Protein AF-A0A3D3USY5-F1 (afdb_monomer_lite)

Foldseek 3Di:
DVVPPDDPVNVVVVVVCVVVLVVLCVPDPDPVRSVVVVCCVVPVDPPDPPPPVVVVVVVVVVVVVVCCCVDPVVVVVPDPVNVVVVVVVVVVCCVVPPDPDPPPDPVVPD

Secondary structure (DSSP, 8-state):
-HHHHS-HHHHHHHHHHHHHHHHHHHHSSSHHHHHHHHHHHHH--TT-TT--HHHHHHHHHHHHHHHHHHSTTHHHHTSHHHHHHHHHHHHHHHHHHS-------GGG--

Radius of gyration: 22.57 Å; chains: 1; bounding box: 46×67×36 Å

Structure (mmCIF, N/CA/C/O backbone):
data_AF-A0A3D3USY5-F1
#
_entry.id   AF-A0A3D3USY5-F1
#
loop_
_atom_site.group_PDB
_atom_site.id
_atom_site.type_symbol
_atom_site.label_atom_id
_atom_site.label_alt_id
_atom_site.label_comp_id
_atom_site.label_asym_id
_atom_site.label_entity_id
_atom_site.label_seq_id
_atom_site.pdbx_PDB_ins_code
_atom_site.Cartn_x
_atom_site.Cartn_y
_atom_site.Cartn_z
_atom_site.occupancy
_atom_site.B_iso_or_equiv
_atom_site.auth_seq_id
_atom_site.auth_comp_id
_atom_site.auth_asym_id
_atom_site.auth_atom_id
_atom_site.pdbx_PDB_model_num
ATOM 1 N N . PHE A 1 1 ? -1.871 28.207 16.691 1.00 61.97 1 PHE A N 1
ATOM 2 C CA . PHE A 1 1 ? -2.381 28.066 15.304 1.00 61.97 1 PHE A CA 1
ATOM 3 C C . PHE A 1 1 ? -2.238 26.634 14.776 1.00 61.97 1 PHE A C 1
ATOM 5 O O . PHE A 1 1 ? -3.256 25.989 14.574 1.00 61.97 1 PHE A O 1
ATOM 12 N N . TYR A 1 2 ? -1.020 26.090 14.622 1.00 63.09 2 TYR A N 1
ATOM 13 C CA . TYR A 1 2 ? -0.792 24.716 14.119 1.00 63.09 2 TYR A CA 1
ATOM 14 C C . TYR A 1 2 ? -1.372 23.595 15.011 1.00 63.09 2 TYR A C 1
ATOM 16 O O . TYR A 1 2 ? -1.850 22.570 14.519 1.00 63.09 2 TYR A O 1
ATOM 24 N N . ARG A 1 3 ? -1.362 23.776 16.339 1.00 62.12 3 ARG A N 1
ATOM 25 C CA . ARG A 1 3 ? -1.838 22.758 17.289 1.00 62.12 3 ARG A CA 1
ATOM 26 C C . ARG A 1 3 ? -3.354 22.535 17.199 1.00 62.12 3 ARG A C 1
ATOM 28 O O . ARG A 1 3 ? -3.757 21.378 17.137 1.00 62.12 3 ARG A O 1
ATOM 35 N N . ASP A 1 4 ? -4.130 23.606 17.050 1.00 73.06 4 ASP A N 1
ATOM 36 C CA . ASP A 1 4 ? -5.595 23.576 17.203 1.00 73.06 4 ASP A CA 1
ATOM 37 C C . ASP A 1 4 ? -6.372 23.594 15.877 1.00 73.06 4 ASP A C 1
ATOM 39 O O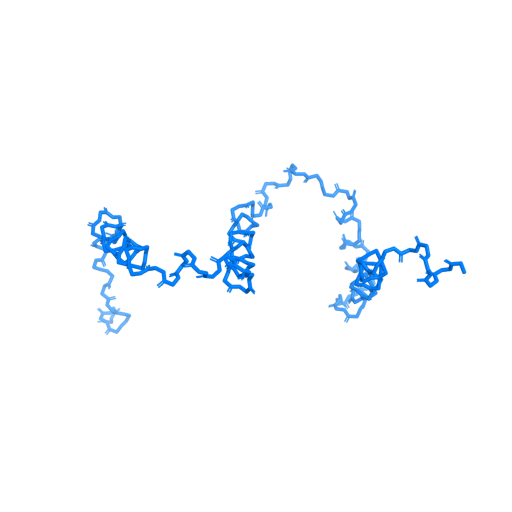 . ASP A 1 4 ? -7.520 23.168 15.842 1.00 73.06 4 ASP A O 1
ATOM 43 N N . LYS A 1 5 ? -5.765 24.060 14.773 1.00 78.19 5 LYS A N 1
ATOM 44 C CA . LYS A 1 5 ? -6.458 24.190 13.474 1.00 78.19 5 LYS A CA 1
ATOM 45 C C . LYS A 1 5 ? -6.187 23.073 12.471 1.00 78.19 5 LYS A C 1
ATOM 47 O O . LYS A 1 5 ? -6.925 22.943 11.502 1.00 78.19 5 LYS A O 1
ATOM 52 N N . VAL A 1 6 ? -5.135 22.282 12.674 1.00 81.69 6 VAL A N 1
ATOM 53 C CA . VAL A 1 6 ? -4.778 21.192 11.754 1.00 81.69 6 VAL A CA 1
ATOM 54 C C . VAL A 1 6 ? -5.229 19.856 12.357 1.00 81.69 6 VAL A C 1
ATOM 56 O O . VAL A 1 6 ? -4.750 19.506 13.446 1.00 81.69 6 VAL A O 1
ATOM 59 N N . PRO A 1 7 ? -6.109 19.094 11.674 1.00 86.62 7 PRO A N 1
ATOM 60 C CA . PRO A 1 7 ? -6.577 17.796 12.147 1.00 86.62 7 PRO A CA 1
ATOM 61 C C . PRO A 1 7 ? -5.418 16.836 12.422 1.00 86.62 7 PRO A C 1
ATOM 63 O O . PRO A 1 7 ? -4.408 16.835 11.714 1.00 86.62 7 PRO A O 1
ATOM 66 N N . LYS A 1 8 ? -5.573 15.973 13.432 1.00 86.25 8 LYS A N 1
ATOM 67 C CA . LYS A 1 8 ? -4.544 14.995 13.824 1.00 86.25 8 LYS A CA 1
ATOM 68 C C . LYS A 1 8 ? -4.102 14.112 12.649 1.00 86.25 8 LYS A C 1
ATOM 70 O O . LYS A 1 8 ? -2.905 13.906 12.477 1.00 86.25 8 LYS A O 1
ATOM 75 N N . LEU A 1 9 ? -5.050 13.674 11.817 1.00 86.88 9 LEU A N 1
ATOM 76 C CA . LEU A 1 9 ? -4.775 12.855 10.633 1.00 86.88 9 LEU A CA 1
ATOM 77 C C . LEU A 1 9 ? -3.858 13.558 9.629 1.00 86.88 9 LEU A C 1
ATOM 79 O O . LEU A 1 9 ? -2.933 12.939 9.122 1.00 86.88 9 LEU A O 1
ATOM 83 N N . VAL A 1 10 ? -4.052 14.857 9.391 1.00 88.88 10 VAL A N 1
ATOM 84 C CA . VAL A 1 10 ? -3.208 15.621 8.457 1.00 88.88 10 VAL A CA 1
ATOM 85 C C . VAL A 1 10 ? -1.766 15.667 8.958 1.00 88.88 10 VAL A C 1
ATOM 87 O O . VAL A 1 10 ? -0.839 15.436 8.190 1.00 88.88 10 VAL A O 1
ATOM 90 N N . LYS A 1 11 ? -1.565 15.885 10.263 1.00 87.19 11 LYS A N 1
ATOM 91 C CA . LYS A 1 11 ? -0.224 15.867 10.869 1.00 87.19 11 LYS A CA 1
ATOM 92 C C . LYS A 1 11 ? 0.437 14.496 10.721 1.00 87.19 11 LYS A C 1
ATOM 94 O O . LYS A 1 11 ? 1.610 14.423 10.379 1.00 87.19 11 LYS A O 1
ATOM 99 N N . GLN A 1 12 ? -0.318 13.422 10.956 1.00 90.50 12 GLN A N 1
ATOM 100 C CA . GLN A 1 12 ? 0.180 12.052 10.821 1.00 90.50 12 GLN A CA 1
ATOM 101 C C . GLN A 1 12 ? 0.547 11.718 9.373 1.00 90.50 12 GLN A C 1
ATOM 103 O O . GLN A 1 12 ? 1.635 11.204 9.141 1.00 90.50 12 GLN A O 1
ATOM 108 N N . LEU A 1 13 ? -0.310 12.062 8.408 1.00 92.31 13 LEU A N 1
ATOM 109 C CA . LEU A 1 13 ? -0.043 11.834 6.988 1.00 92.31 13 LEU A CA 1
ATOM 110 C C . LEU A 1 13 ? 1.163 12.632 6.496 1.00 92.31 13 LEU A C 1
ATOM 112 O O . LEU A 1 13 ? 1.964 12.093 5.744 1.00 92.31 13 LEU A O 1
ATOM 116 N N . LEU A 1 14 ? 1.335 13.877 6.947 1.00 92.75 14 LEU A N 1
ATOM 117 C CA . LEU A 1 14 ? 2.504 14.684 6.589 1.00 92.75 14 LEU A CA 1
ATOM 118 C C . LEU A 1 14 ? 3.801 14.087 7.133 1.00 92.75 14 LEU A C 1
ATOM 120 O O . LEU A 1 14 ? 4.765 13.957 6.386 1.00 92.75 14 LEU A O 1
ATOM 124 N N . VAL A 1 15 ? 3.825 13.694 8.411 1.00 94.62 15 VAL A N 1
ATOM 125 C CA . VAL A 1 15 ? 5.006 13.047 9.004 1.00 94.62 15 VAL A CA 1
ATOM 126 C C . VAL A 1 15 ? 5.294 11.722 8.302 1.00 94.62 15 VAL A C 1
ATOM 128 O O . VAL A 1 15 ? 6.440 11.451 7.959 1.00 94.62 15 VAL A O 1
ATOM 131 N N . PHE A 1 16 ? 4.261 10.922 8.036 1.00 92.75 16 PHE A N 1
ATOM 132 C CA . PHE A 1 16 ? 4.396 9.660 7.319 1.00 92.75 16 PHE A CA 1
ATOM 133 C C . PHE A 1 16 ? 4.957 9.865 5.909 1.00 92.75 16 PHE A C 1
ATOM 135 O O . PHE A 1 16 ? 5.959 9.246 5.562 1.00 92.75 16 PHE A O 1
ATOM 142 N N . ALA A 1 17 ? 4.365 10.761 5.116 1.00 93.12 17 ALA A N 1
ATOM 143 C CA . ALA A 1 17 ? 4.821 11.069 3.764 1.00 93.12 17 ALA A CA 1
ATOM 144 C C . ALA A 1 17 ? 6.260 11.598 3.768 1.00 93.12 17 ALA A C 1
ATOM 146 O O . ALA A 1 17 ? 7.074 11.156 2.969 1.00 93.12 17 ALA A O 1
ATOM 147 N N . PHE A 1 18 ? 6.603 12.484 4.704 1.00 94.62 18 PHE A N 1
ATOM 148 C CA . PHE A 1 18 ? 7.954 13.024 4.828 1.00 94.62 18 PHE A CA 1
ATOM 149 C C . PHE A 1 18 ? 8.988 11.935 5.146 1.00 94.62 18 PHE A C 1
ATOM 151 O O . PHE A 1 18 ? 9.997 11.819 4.453 1.00 94.62 18 PHE A O 1
ATOM 158 N N . VAL A 1 19 ? 8.727 11.110 6.165 1.00 96.31 19 VAL A N 1
ATOM 159 C CA . VAL A 1 19 ? 9.649 10.042 6.583 1.00 96.31 19 VAL A CA 1
ATOM 160 C C . VAL A 1 19 ? 9.781 8.976 5.496 1.00 96.31 19 VAL A C 1
ATOM 162 O O . VAL A 1 19 ? 10.893 8.562 5.182 1.00 96.31 19 VAL A O 1
ATOM 165 N N . THR A 1 20 ? 8.674 8.552 4.885 1.00 93.62 20 THR A N 1
ATOM 166 C CA . THR A 1 20 ? 8.696 7.539 3.815 1.00 93.62 20 THR A CA 1
ATOM 167 C C . THR A 1 20 ? 9.343 8.054 2.534 1.00 93.62 20 THR A C 1
ATOM 169 O O . THR A 1 20 ? 10.066 7.305 1.884 1.00 93.62 20 THR A O 1
ATOM 172 N N . PHE A 1 21 ? 9.161 9.330 2.194 1.00 93.94 21 PHE A N 1
ATOM 173 C CA . PHE A 1 21 ? 9.851 9.947 1.066 1.00 93.94 21 PHE A CA 1
ATOM 174 C C . PHE A 1 21 ? 11.361 10.020 1.310 1.00 93.94 21 PHE A C 1
ATOM 176 O O . PHE A 1 21 ? 12.146 9.627 0.451 1.00 93.94 21 PHE A O 1
ATOM 183 N N . ALA A 1 22 ? 11.780 10.445 2.506 1.00 94.31 22 ALA A N 1
ATOM 184 C CA . ALA A 1 22 ? 13.191 10.443 2.886 1.00 94.31 22 ALA A CA 1
ATOM 185 C C . ALA A 1 22 ? 13.792 9.024 2.871 1.00 94.31 22 ALA A C 1
ATOM 187 O O . ALA A 1 22 ? 14.932 8.838 2.451 1.00 94.31 22 ALA A O 1
ATOM 188 N N . TRP A 1 23 ? 13.012 8.012 3.263 1.00 95.94 23 TRP A N 1
ATOM 189 C CA . TRP A 1 23 ? 13.432 6.609 3.265 1.00 95.94 23 TRP A CA 1
ATOM 190 C C . TRP A 1 23 ? 13.850 6.084 1.884 1.00 95.94 23 TRP A C 1
ATOM 192 O O . TRP A 1 23 ? 14.695 5.194 1.808 1.00 95.94 23 TRP A O 1
ATOM 202 N N . ILE A 1 24 ? 13.333 6.655 0.790 1.00 94.06 24 ILE A N 1
ATOM 203 C CA . ILE A 1 24 ? 13.723 6.277 -0.580 1.00 94.06 24 ILE A CA 1
ATOM 204 C C . ILE A 1 24 ? 15.238 6.415 -0.771 1.00 94.06 24 ILE A C 1
ATOM 206 O O . ILE A 1 24 ? 15.868 5.508 -1.310 1.00 94.06 24 ILE A O 1
ATOM 210 N N . PHE A 1 25 ? 15.836 7.501 -0.271 1.00 93.31 25 PHE A N 1
ATOM 211 C CA . PHE A 1 25 ? 17.273 7.757 -0.401 1.00 93.31 25 PHE A CA 1
ATOM 212 C C . PHE A 1 25 ? 18.134 6.791 0.419 1.00 93.31 25 PHE A C 1
ATOM 214 O O . PHE A 1 25 ? 19.258 6.504 0.027 1.00 93.31 25 PHE A O 1
ATOM 221 N N . PHE A 1 26 ? 17.614 6.279 1.539 1.00 92.81 26 PHE A N 1
ATOM 222 C CA . PHE A 1 26 ? 18.318 5.296 2.371 1.00 92.81 26 PHE A CA 1
ATOM 223 C C . PHE A 1 26 ? 18.169 3.865 1.853 1.00 92.81 26 PHE A C 1
ATOM 225 O O . PHE A 1 26 ? 19.010 3.015 2.135 1.00 92.81 26 PHE A O 1
ATOM 232 N N . ARG A 1 27 ? 17.077 3.580 1.138 1.00 92.50 27 ARG A N 1
ATOM 233 C CA . ARG A 1 27 ? 16.763 2.241 0.633 1.00 92.50 27 ARG A CA 1
ATOM 234 C C . ARG A 1 27 ? 17.329 1.976 -0.761 1.00 92.50 27 ARG A C 1
ATOM 236 O O . ARG A 1 27 ? 17.579 0.816 -1.076 1.00 92.50 27 ARG A O 1
ATOM 243 N N . ALA A 1 28 ? 17.456 3.002 -1.597 1.00 93.44 28 ALA A N 1
ATOM 244 C CA . ALA A 1 28 ? 17.971 2.869 -2.953 1.00 93.44 28 ALA A CA 1
ATOM 245 C C . ALA A 1 28 ? 19.469 2.519 -2.961 1.00 93.44 28 ALA A C 1
ATOM 247 O O . ALA A 1 28 ? 20.223 2.984 -2.111 1.00 93.44 28 ALA A O 1
ATOM 248 N N . GLU A 1 29 ? 19.903 1.722 -3.941 1.00 92.19 29 GLU A N 1
ATOM 249 C CA . GLU A 1 29 ? 21.311 1.321 -4.092 1.00 92.19 29 GLU A CA 1
ATOM 250 C C . GLU A 1 29 ? 22.198 2.477 -4.584 1.00 92.19 29 GLU A C 1
ATOM 252 O O . GLU A 1 29 ? 23.392 2.522 -4.289 1.00 92.19 29 GLU A O 1
ATOM 257 N N . SER A 1 30 ? 21.613 3.448 -5.294 1.00 93.94 30 SER A N 1
ATOM 258 C CA . SER A 1 30 ? 22.299 4.642 -5.784 1.00 93.94 30 SER A CA 1
ATOM 259 C C . SER A 1 30 ? 21.393 5.882 -5.803 1.00 93.94 30 SER A C 1
ATOM 261 O O . SER A 1 30 ? 20.163 5.796 -5.747 1.00 93.94 30 SER A O 1
ATOM 263 N N . ILE A 1 31 ? 22.001 7.067 -5.950 1.00 91.75 31 ILE A N 1
ATOM 264 C CA . ILE A 1 31 ? 21.264 8.330 -6.152 1.00 91.75 31 ILE A CA 1
ATOM 265 C C . ILE A 1 31 ? 20.439 8.281 -7.450 1.00 91.75 31 ILE A C 1
ATOM 267 O O . ILE A 1 31 ? 19.337 8.830 -7.501 1.00 91.75 31 ILE A O 1
ATOM 271 N N . GLY A 1 32 ? 20.947 7.599 -8.483 1.00 91.19 32 GLY A N 1
ATOM 272 C CA . GLY A 1 32 ? 20.230 7.398 -9.742 1.00 91.19 32 GLY A CA 1
ATOM 273 C C . GLY A 1 32 ? 18.950 6.584 -9.550 1.00 91.19 32 GLY A C 1
ATOM 274 O O . GLY A 1 32 ? 17.893 6.979 -10.041 1.00 91.19 32 GLY A O 1
ATOM 275 N N . ASP A 1 33 ? 19.017 5.510 -8.761 1.00 89.75 33 ASP A N 1
ATOM 276 C CA . ASP A 1 33 ? 17.854 4.667 -8.459 1.00 89.75 33 ASP A CA 1
ATOM 277 C C . ASP A 1 33 ? 16.817 5.405 -7.611 1.00 89.75 33 ASP A C 1
ATOM 279 O O . ASP A 1 33 ? 15.618 5.314 -7.882 1.00 89.75 33 ASP A O 1
ATOM 283 N N . ALA A 1 34 ? 17.259 6.199 -6.630 1.00 91.56 34 ALA A N 1
ATOM 284 C CA . ALA A 1 34 ? 16.367 7.061 -5.857 1.00 91.56 34 ALA A CA 1
ATOM 285 C C . ALA A 1 34 ? 15.626 8.054 -6.770 1.00 91.56 34 ALA A C 1
ATOM 287 O O . ALA A 1 34 ? 14.405 8.196 -6.672 1.00 91.56 34 ALA A O 1
ATOM 288 N N . GLY A 1 35 ? 16.346 8.689 -7.703 1.00 92.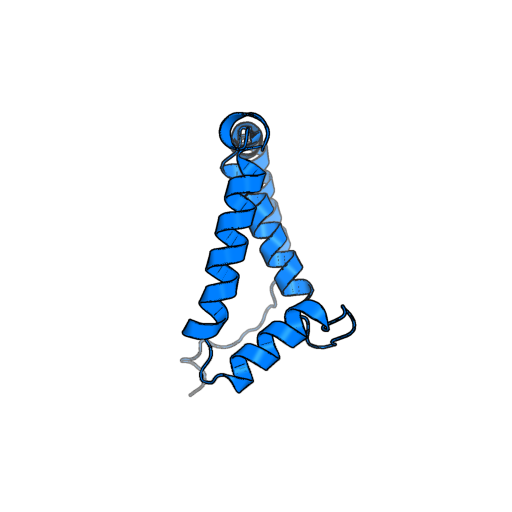31 35 GLY A N 1
ATOM 289 C CA . GLY A 1 35 ? 15.767 9.568 -8.718 1.00 92.31 35 GLY A CA 1
ATOM 290 C C . GLY A 1 35 ? 14.732 8.854 -9.588 1.00 92.31 35 GLY A C 1
ATOM 291 O O . GLY A 1 35 ? 13.624 9.358 -9.755 1.00 92.31 35 GLY A O 1
ATOM 292 N N . LEU A 1 36 ? 15.043 7.645 -10.068 1.00 89.69 36 LEU A N 1
ATOM 293 C CA . LEU A 1 36 ? 14.122 6.827 -10.861 1.00 89.69 36 LEU A CA 1
ATOM 294 C C . LEU A 1 36 ? 12.832 6.500 -10.096 1.00 89.69 36 LEU A C 1
ATOM 296 O O . LEU A 1 36 ? 11.742 6.601 -10.664 1.00 89.69 36 LEU A O 1
ATOM 300 N N . ILE A 1 37 ? 12.941 6.118 -8.819 1.00 87.81 37 ILE A N 1
ATOM 301 C CA . ILE A 1 37 ? 11.787 5.833 -7.954 1.00 87.81 37 ILE A CA 1
ATOM 302 C C . ILE A 1 37 ? 10.922 7.088 -7.804 1.00 87.81 37 ILE A C 1
ATOM 304 O O . ILE A 1 37 ? 9.714 7.020 -8.024 1.00 87.81 37 ILE A O 1
ATOM 308 N N . ILE A 1 38 ? 11.529 8.238 -7.498 1.00 91.19 38 ILE A N 1
ATOM 309 C CA . ILE A 1 38 ? 10.816 9.515 -7.348 1.00 91.19 38 ILE A CA 1
ATOM 310 C C . ILE A 1 38 ? 10.114 9.895 -8.652 1.00 91.19 38 ILE A C 1
ATOM 312 O O . ILE A 1 38 ? 8.919 10.181 -8.641 1.00 91.19 38 ILE A O 1
ATOM 316 N N . THR A 1 39 ? 10.814 9.847 -9.788 1.00 89.19 39 THR A N 1
ATOM 317 C CA . THR A 1 39 ? 10.214 10.142 -11.092 1.00 89.19 39 THR A CA 1
ATOM 318 C C . THR A 1 39 ? 9.037 9.216 -11.359 1.00 89.19 39 THR A C 1
ATOM 320 O O . THR A 1 39 ? 7.975 9.709 -11.717 1.00 89.19 39 THR A O 1
ATOM 323 N N . ARG A 1 40 ? 9.163 7.907 -11.104 1.00 84.69 40 ARG A N 1
ATOM 324 C CA . ARG A 1 40 ? 8.057 6.954 -11.275 1.00 84.69 40 ARG A CA 1
ATOM 325 C C . ARG A 1 40 ? 6.868 7.258 -10.366 1.00 84.69 40 ARG A C 1
ATOM 327 O O . ARG A 1 40 ? 5.745 7.120 -10.832 1.00 84.69 40 ARG A O 1
ATOM 334 N N . ILE A 1 41 ? 7.065 7.709 -9.128 1.00 85.06 41 ILE A N 1
ATOM 335 C CA . ILE A 1 41 ? 5.948 8.095 -8.243 1.00 85.06 41 ILE A CA 1
ATOM 336 C C . ILE A 1 41 ? 5.088 9.200 -8.882 1.00 85.06 41 ILE A C 1
ATOM 338 O O . ILE A 1 41 ? 3.866 9.151 -8.773 1.00 85.06 41 ILE A O 1
ATOM 342 N N . PHE A 1 42 ? 5.705 10.160 -9.578 1.00 85.06 42 PHE A N 1
ATOM 343 C CA . PHE A 1 42 ? 4.996 11.295 -10.185 1.00 85.06 42 PHE A CA 1
ATOM 344 C C . PHE A 1 42 ? 4.651 11.120 -11.673 1.00 85.06 42 PHE A C 1
ATOM 346 O O . PHE A 1 42 ? 3.762 11.810 -12.166 1.00 85.06 42 PHE A O 1
ATOM 353 N N . SER A 1 43 ? 5.339 10.231 -12.398 1.00 79.75 43 SER A N 1
ATOM 354 C CA . SER A 1 43 ? 5.180 10.048 -13.849 1.00 79.75 43 SER A CA 1
ATOM 355 C C . SER A 1 43 ? 4.573 8.708 -14.254 1.00 79.75 43 SER A C 1
ATOM 357 O O . SER A 1 43 ? 4.108 8.579 -15.388 1.00 79.75 43 SER A O 1
ATOM 359 N N . SER A 1 44 ? 4.561 7.700 -13.372 1.00 64.31 44 SER A N 1
ATOM 360 C CA . SER A 1 44 ? 3.915 6.428 -13.692 1.00 64.31 44 SER A CA 1
ATOM 361 C C . SER A 1 44 ? 2.401 6.620 -13.724 1.00 64.31 44 SER A C 1
ATOM 363 O O . SER A 1 44 ? 1.731 6.792 -12.710 1.00 64.31 44 SER A O 1
ATOM 365 N N . GLY A 1 45 ? 1.852 6.626 -14.935 1.00 61.97 45 GLY A N 1
ATOM 366 C CA . GLY A 1 45 ? 0.424 6.453 -15.135 1.00 61.97 45 GLY A CA 1
ATOM 367 C C . GLY A 1 45 ? 0.018 5.000 -14.888 1.00 61.97 45 GLY A C 1
ATOM 368 O O . GLY A 1 45 ? 0.834 4.079 -14.966 1.00 61.97 45 GLY A O 1
ATOM 369 N N . TRP A 1 46 ? -1.286 4.782 -14.719 1.00 58.09 46 TRP A N 1
ATOM 370 C CA . TRP A 1 46 ? -1.933 3.461 -14.727 1.00 58.09 46 TRP A CA 1
ATOM 371 C C . TRP A 1 46 ? -1.688 2.653 -16.021 1.00 58.09 46 TRP A C 1
ATOM 373 O O . TRP A 1 46 ? -2.106 1.507 -16.126 1.00 58.09 46 TRP A O 1
ATOM 383 N N . ALA A 1 47 ? -1.010 3.246 -17.009 1.00 55.59 47 ALA A N 1
ATOM 384 C CA . ALA A 1 47 ? -0.692 2.669 -18.309 1.00 55.59 47 ALA A CA 1
ATOM 385 C C .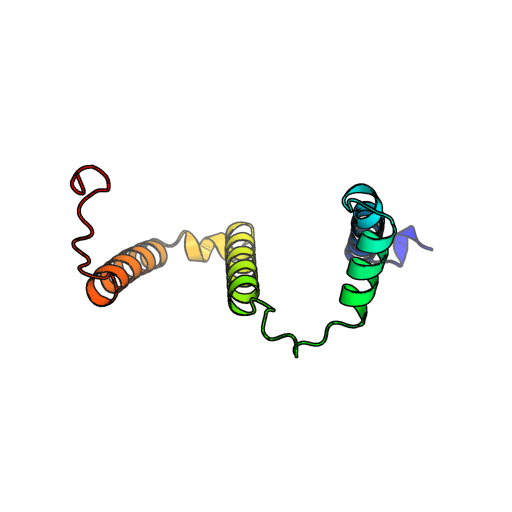 ALA A 1 47 ? 0.496 1.689 -18.298 1.00 55.59 47 ALA A C 1
ATOM 387 O O . ALA A 1 47 ? 0.809 1.127 -19.344 1.00 55.59 47 ALA A O 1
ATOM 388 N N . ASN A 1 48 ? 1.184 1.487 -17.166 1.00 57.12 48 ASN A N 1
ATOM 389 C CA . ASN A 1 48 ? 2.265 0.505 -17.097 1.00 57.12 48 ASN A CA 1
ATOM 390 C C . ASN A 1 48 ? 1.676 -0.923 -17.045 1.00 57.12 48 ASN A C 1
ATOM 392 O O . ASN A 1 48 ? 1.057 -1.263 -16.033 1.00 57.12 48 ASN A O 1
ATOM 396 N N . PRO A 1 49 ? 1.889 -1.782 -18.065 1.00 61.03 49 PRO A N 1
ATOM 397 C CA . PRO A 1 49 ? 1.313 -3.133 -18.119 1.00 61.03 49 PRO A CA 1
ATOM 398 C C . PRO A 1 49 ? 1.751 -4.035 -16.959 1.00 61.03 49 PRO A C 1
ATOM 400 O O . PRO A 1 49 ? 1.094 -5.023 -16.652 1.00 61.03 49 PRO A O 1
ATOM 403 N N . ASN A 1 50 ? 2.861 -3.679 -16.307 1.00 66.44 50 ASN A N 1
ATOM 404 C CA . ASN A 1 50 ? 3.441 -4.414 -15.189 1.00 66.44 50 ASN A CA 1
ATOM 405 C C . ASN A 1 50 ? 2.966 -3.918 -13.817 1.00 66.44 50 ASN A C 1
ATOM 407 O O . ASN A 1 50 ? 3.480 -4.386 -12.804 1.00 66.44 50 ASN A O 1
ATOM 411 N N . CYS A 1 51 ? 2.041 -2.952 -13.740 1.00 66.31 51 CYS A N 1
ATOM 412 C CA . CYS A 1 51 ? 1.439 -2.598 -12.459 1.00 66.31 51 CYS A CA 1
ATOM 413 C C . CYS A 1 51 ? 0.560 -3.776 -12.008 1.00 66.31 51 CYS A C 1
ATOM 415 O O . CYS A 1 51 ? -0.415 -4.089 -12.695 1.00 66.31 51 CYS A O 1
ATOM 417 N N . PRO A 1 52 ? 0.867 -4.457 -10.886 1.00 75.69 52 PRO A N 1
ATOM 418 C CA . PRO A 1 52 ? 0.101 -5.614 -10.452 1.00 75.69 52 PRO A CA 1
ATOM 419 C C . PRO A 1 52 ? -1.182 -5.124 -9.777 1.00 75.69 52 PRO A C 1
ATOM 421 O O . PRO A 1 52 ? -1.324 -5.178 -8.557 1.00 75.69 52 PRO A O 1
ATOM 424 N N . VAL A 1 53 ? -2.124 -4.617 -10.577 1.00 80.50 53 VAL A N 1
ATOM 425 C CA . VAL A 1 53 ? -3.400 -4.053 -10.110 1.00 80.50 53 VAL A CA 1
ATOM 426 C C . VAL A 1 53 ? -4.118 -5.049 -9.203 1.00 80.50 53 VAL A C 1
ATOM 428 O O . VAL A 1 53 ? -4.606 -4.676 -8.142 1.00 80.50 53 VAL A O 1
ATOM 431 N N . TRP A 1 54 ? -4.083 -6.335 -9.553 1.00 79.06 54 TRP A N 1
ATOM 432 C CA . TRP A 1 54 ? -4.621 -7.403 -8.715 1.00 79.06 54 TRP A CA 1
ATOM 433 C C . TRP A 1 54 ? -3.942 -7.502 -7.349 1.00 79.06 54 TRP A C 1
ATOM 435 O O . TRP A 1 54 ? -4.632 -7.659 -6.348 1.00 79.06 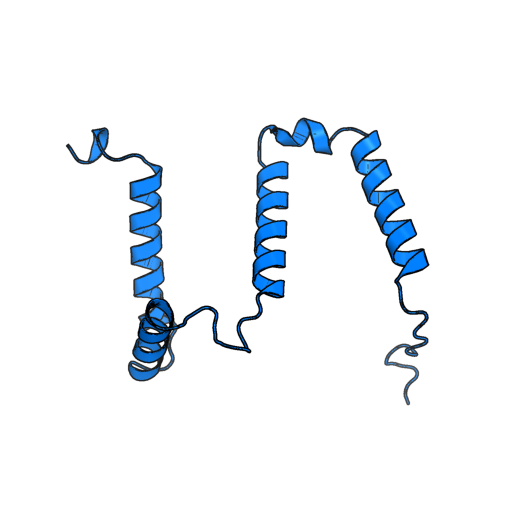54 TRP A O 1
ATOM 445 N N . ALA A 1 55 ? -2.618 -7.345 -7.267 1.00 81.00 55 ALA A N 1
ATOM 446 C CA . ALA A 1 55 ? -1.924 -7.324 -5.981 1.00 81.00 55 ALA A CA 1
ATOM 447 C C . ALA A 1 55 ? -2.331 -6.103 -5.142 1.00 81.00 55 ALA A C 1
ATOM 449 O O . ALA A 1 55 ? -2.545 -6.240 -3.943 1.00 81.00 55 ALA A O 1
ATOM 450 N N . LEU A 1 56 ? -2.511 -4.931 -5.762 1.00 83.31 56 LEU A N 1
ATOM 451 C CA . LEU A 1 56 ? -3.017 -3.740 -5.069 1.00 83.31 56 LEU A CA 1
ATOM 452 C C . LEU A 1 56 ? -4.450 -3.939 -4.557 1.00 83.31 56 LEU A C 1
ATOM 454 O O . LEU A 1 56 ? -4.745 -3.577 -3.420 1.00 83.31 56 LEU A O 1
ATOM 458 N N . VAL A 1 57 ? -5.321 -4.560 -5.359 1.00 87.69 57 VAL A N 1
ATOM 459 C CA . VAL A 1 57 ? -6.687 -4.927 -4.951 1.00 87.69 57 VAL A CA 1
ATOM 460 C C . VAL A 1 57 ? -6.652 -5.895 -3.769 1.00 87.69 57 VAL A C 1
ATOM 462 O O . VAL A 1 57 ? -7.361 -5.681 -2.790 1.00 87.69 57 VAL A O 1
ATOM 465 N N . LEU A 1 58 ? -5.798 -6.919 -3.814 1.00 86.69 58 LEU A N 1
ATOM 466 C CA . LEU A 1 58 ? -5.642 -7.870 -2.713 1.00 86.69 58 LEU A CA 1
ATOM 467 C C . LEU A 1 58 ? -5.138 -7.184 -1.438 1.00 86.69 58 LEU A C 1
ATOM 469 O O . LEU A 1 58 ? -5.718 -7.393 -0.376 1.00 86.69 58 LEU A O 1
ATOM 473 N N . ILE A 1 59 ? -4.123 -6.319 -1.534 1.00 88.38 59 ILE A N 1
ATOM 474 C CA . ILE A 1 59 ? -3.626 -5.524 -0.398 1.00 88.38 59 ILE A CA 1
ATOM 475 C C . ILE A 1 59 ? -4.756 -4.676 0.194 1.00 88.38 59 ILE A C 1
ATOM 477 O O . ILE A 1 59 ? -4.940 -4.649 1.411 1.00 88.38 59 ILE A O 1
ATOM 481 N N . PHE A 1 60 ? -5.550 -4.027 -0.658 1.00 88.56 60 PHE A N 1
ATOM 482 C CA . PHE A 1 60 ? -6.679 -3.217 -0.217 1.00 88.56 60 PHE A CA 1
ATOM 483 C C . PHE A 1 60 ? -7.766 -4.054 0.476 1.00 88.56 60 PHE A C 1
ATOM 485 O O . PHE A 1 60 ? -8.277 -3.647 1.518 1.00 88.56 60 PHE A O 1
ATOM 492 N N . ILE A 1 61 ? -8.078 -5.250 -0.037 1.00 88.25 61 ILE A N 1
ATOM 493 C CA . ILE A 1 61 ? -9.006 -6.196 0.604 1.00 88.25 61 ILE A CA 1
ATOM 494 C C . ILE A 1 61 ? -8.481 -6.630 1.977 1.00 88.25 61 ILE A C 1
ATOM 496 O O . ILE A 1 61 ? -9.252 -6.662 2.936 1.00 88.25 61 ILE A O 1
ATOM 500 N N . VAL A 1 62 ? -7.180 -6.912 2.110 1.00 89.31 62 VAL A N 1
ATOM 501 C CA . VAL A 1 62 ? -6.575 -7.254 3.409 1.00 89.31 62 VAL A CA 1
ATOM 502 C C . VAL A 1 62 ? -6.694 -6.090 4.390 1.00 89.31 62 VAL A C 1
ATOM 504 O O . VAL A 1 62 ? -7.072 -6.303 5.540 1.00 89.31 62 VAL A O 1
ATOM 507 N N . TRP A 1 63 ? -6.436 -4.856 3.953 1.00 88.25 63 TRP A N 1
ATOM 508 C CA . TRP A 1 63 ? -6.623 -3.678 4.801 1.00 88.25 63 TRP A CA 1
ATOM 509 C C . TRP A 1 63 ? -8.075 -3.481 5.226 1.00 88.25 63 TRP A C 1
ATOM 511 O O . TRP A 1 63 ? -8.320 -3.177 6.390 1.00 88.25 63 TRP A O 1
ATOM 521 N N . LEU A 1 64 ? -9.042 -3.685 4.327 1.00 84.44 64 LEU A N 1
ATOM 522 C CA . LEU A 1 64 ? -10.462 -3.641 4.680 1.00 84.44 64 LEU A CA 1
ATOM 523 C C . LEU A 1 64 ? -10.821 -4.718 5.702 1.00 84.44 64 LEU A C 1
ATOM 525 O O . LEU A 1 64 ? -11.547 -4.432 6.652 1.00 84.44 64 LEU A O 1
ATOM 529 N N . TYR A 1 65 ? -10.290 -5.931 5.537 1.00 82.19 65 TYR A N 1
ATOM 530 C CA . TYR A 1 65 ? -10.471 -7.015 6.495 1.00 82.19 65 TYR A CA 1
ATOM 531 C C . TYR A 1 65 ? -9.899 -6.650 7.871 1.00 82.19 65 TYR A C 1
ATOM 533 O O . TYR A 1 65 ? -10.614 -6.736 8.867 1.00 82.19 65 TYR A O 1
ATOM 541 N N . GLN A 1 66 ? -8.649 -6.176 7.927 1.00 82.56 66 GLN A N 1
ATOM 542 C CA . GLN A 1 66 ? -8.013 -5.726 9.170 1.00 82.56 66 GLN A CA 1
ATOM 543 C C . GLN A 1 66 ? -8.810 -4.593 9.816 1.00 82.56 66 GLN A C 1
ATOM 545 O O . GLN A 1 66 ? -9.173 -4.678 10.983 1.00 82.56 66 GLN A O 1
ATOM 550 N N . PHE A 1 67 ? -9.181 -3.574 9.041 1.00 80.44 67 PHE A N 1
ATOM 551 C CA . PHE A 1 67 ? -9.974 -2.451 9.523 1.00 80.44 67 PHE A CA 1
ATOM 552 C C . PHE A 1 67 ? -11.336 -2.886 10.076 1.00 80.44 67 PHE A C 1
ATOM 554 O O . PHE A 1 67 ? -11.757 -2.389 11.122 1.00 80.44 67 PHE A O 1
ATOM 561 N N . ALA A 1 68 ? -12.024 -3.815 9.406 1.00 79.25 68 ALA A N 1
ATOM 562 C CA . ALA A 1 68 ? -13.305 -4.344 9.859 1.00 79.25 68 ALA A CA 1
ATOM 563 C C . ALA A 1 68 ? -13.174 -5.147 11.164 1.00 79.25 68 ALA A C 1
ATOM 565 O O . ALA A 1 68 ? -14.049 -5.042 12.027 1.00 79.25 68 ALA A O 1
ATOM 566 N N . HIS A 1 69 ? -12.075 -5.890 11.329 1.00 73.31 69 HIS A N 1
ATOM 567 C CA . HIS A 1 69 ? -11.786 -6.674 12.531 1.00 73.31 69 HIS A CA 1
ATOM 568 C C . HIS A 1 69 ? -11.328 -5.825 13.728 1.00 73.31 69 HIS A C 1
ATOM 570 O O . HIS A 1 69 ? -11.694 -6.134 14.863 1.00 73.31 69 HIS A O 1
ATOM 576 N N . GLU A 1 70 ? -10.549 -4.765 13.493 1.00 77.44 70 GLU A N 1
ATOM 577 C CA . GLU A 1 70 ? -10.057 -3.845 14.533 1.00 77.44 70 GLU A CA 1
ATOM 578 C C . GLU A 1 70 ? -11.115 -2.806 14.953 1.00 77.44 70 GLU A C 1
ATOM 580 O O . GLU A 1 70 ? -11.050 -2.233 16.042 1.00 77.44 70 GLU A O 1
ATOM 585 N N . SER A 1 71 ? -12.097 -2.535 14.090 1.00 76.06 71 SER A N 1
ATOM 586 C CA . SER A 1 71 ? -13.166 -1.568 14.351 1.00 76.06 71 SER A CA 1
ATOM 587 C C . SER A 1 71 ? -14.313 -2.149 15.185 1.00 76.06 71 SER A C 1
ATOM 589 O O . SER A 1 71 ? -14.450 -3.353 15.392 1.00 76.06 71 SER A O 1
ATOM 591 N N . ARG A 1 72 ? -15.254 -1.275 15.576 1.00 67.25 72 ARG A N 1
ATOM 592 C CA . ARG A 1 72 ? -16.561 -1.649 16.164 1.00 67.25 72 AR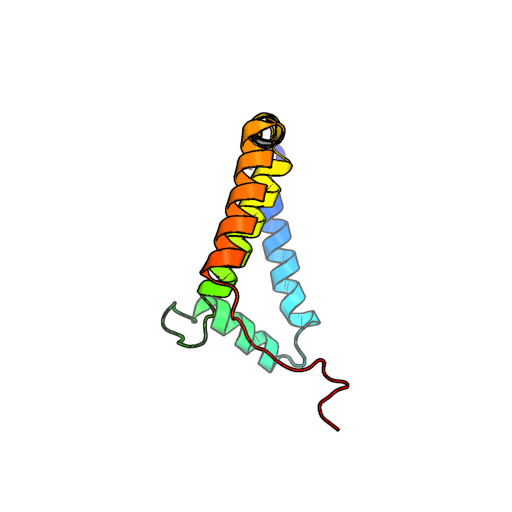G A CA 1
ATOM 593 C C . ARG A 1 72 ? -17.383 -2.640 15.320 1.00 67.25 72 ARG A C 1
ATOM 595 O O . ARG A 1 72 ? -18.341 -3.207 15.834 1.00 67.25 72 ARG A O 1
ATOM 602 N N . LEU A 1 73 ? -17.024 -2.850 14.050 1.00 65.75 73 LEU A N 1
ATOM 603 C CA . LEU A 1 73 ? -17.659 -3.812 13.146 1.00 65.75 73 LEU A CA 1
ATOM 604 C C . LEU A 1 73 ? -17.359 -5.278 13.491 1.00 65.75 73 LEU A C 1
ATOM 606 O O . LEU A 1 73 ? -18.040 -6.165 12.978 1.00 65.75 73 LEU A O 1
ATOM 610 N N . ARG A 1 74 ? -16.415 -5.531 14.406 1.00 66.31 74 ARG A N 1
ATOM 611 C CA . ARG A 1 74 ? -16.104 -6.864 14.930 1.00 66.31 74 ARG A CA 1
ATOM 612 C C . ARG A 1 74 ? -17.339 -7.625 15.420 1.00 66.31 74 ARG A C 1
ATOM 614 O O . ARG A 1 74 ? -17.409 -8.834 15.234 1.00 66.31 74 ARG A O 1
ATOM 621 N N . TRP A 1 75 ? -18.351 -6.921 15.941 1.00 67.06 75 TRP A N 1
ATOM 622 C CA . TRP A 1 75 ? -19.600 -7.549 16.389 1.00 67.06 75 TRP A CA 1
ATOM 623 C C . TRP A 1 75 ? -20.318 -8.329 15.268 1.00 67.06 75 TRP A C 1
ATOM 625 O O . TRP A 1 75 ? -20.989 -9.306 15.567 1.00 67.06 75 TRP A O 1
ATOM 635 N N . ILE A 1 76 ? -20.147 -7.949 13.987 1.00 68.88 76 ILE A N 1
ATOM 636 C CA . ILE A 1 76 ? -20.752 -8.654 12.842 1.00 68.88 76 ILE A CA 1
ATOM 637 C C . 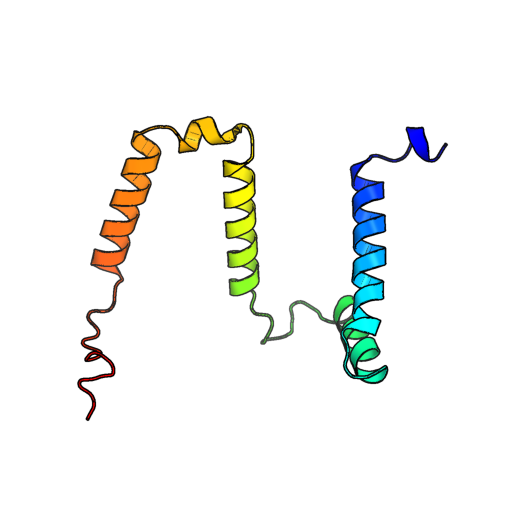ILE A 1 76 ? -19.973 -9.940 12.543 1.00 68.88 76 ILE A C 1
ATOM 639 O O . ILE A 1 76 ? -20.569 -10.970 12.244 1.00 68.88 76 ILE A O 1
ATOM 643 N N . PHE A 1 77 ? -18.644 -9.897 12.642 1.00 64.56 77 PHE A N 1
ATOM 644 C CA . PHE A 1 77 ? -17.773 -11.047 12.375 1.00 64.56 77 PHE A CA 1
ATOM 645 C C . PHE A 1 77 ? -17.746 -12.065 13.525 1.00 64.56 77 PHE A C 1
ATOM 647 O O . PHE A 1 77 ? -17.508 -13.248 13.284 1.00 64.56 77 PHE A O 1
ATOM 654 N N . ASP A 1 78 ? -18.043 -11.633 14.753 1.00 71.75 78 ASP A N 1
ATOM 655 C CA . ASP A 1 78 ? -18.191 -12.520 15.913 1.00 71.75 78 ASP A CA 1
ATOM 656 C C . ASP A 1 78 ? -19.545 -13.267 15.928 1.00 71.75 78 ASP A C 1
ATOM 658 O O . ASP A 1 78 ? -19.726 -14.203 16.709 1.00 71.75 78 ASP A O 1
ATOM 662 N N . LEU A 1 79 ? -20.491 -12.924 15.041 1.00 76.88 79 LEU A N 1
ATOM 663 C CA . LEU A 1 79 ? -21.742 -13.671 14.888 1.00 76.88 79 LEU A CA 1
ATOM 664 C C . LEU A 1 79 ? -21.460 -15.080 14.346 1.00 76.88 79 LEU A C 1
ATOM 666 O O . LEU A 1 79 ? -20.950 -15.259 13.237 1.00 76.88 79 LEU A O 1
ATOM 670 N N . ALA A 1 80 ? -21.891 -16.095 15.101 1.00 74.31 80 ALA A N 1
ATOM 671 C CA . ALA A 1 80 ? -21.823 -17.505 14.717 1.00 74.31 80 ALA A CA 1
ATOM 672 C C . ALA A 1 80 ? -22.257 -17.802 13.259 1.00 74.31 80 ALA A C 1
ATOM 674 O O . ALA A 1 80 ? -21.513 -18.511 12.576 1.00 74.31 80 ALA A O 1
ATOM 675 N N . PRO A 1 81 ? -23.375 -17.260 12.724 1.00 82.38 81 PRO A N 1
ATOM 676 C CA . PRO A 1 81 ? -23.773 -17.532 11.341 1.00 82.38 81 PRO A CA 1
ATOM 677 C C . PRO A 1 81 ? -22.787 -16.992 10.296 1.00 82.38 81 PRO A C 1
ATOM 679 O O . PRO A 1 81 ? -22.585 -17.641 9.274 1.00 82.38 81 PRO A O 1
ATOM 682 N N . VAL A 1 82 ? -22.136 -15.851 10.547 1.00 81.12 82 VAL A N 1
ATOM 683 C CA . VAL A 1 82 ? -21.163 -15.261 9.610 1.00 81.12 82 VAL A CA 1
ATOM 684 C C . VAL A 1 82 ? -19.906 -16.122 9.550 1.00 81.12 82 VAL A C 1
ATOM 686 O O . VAL A 1 82 ? -19.445 -16.466 8.464 1.00 81.12 82 VAL A O 1
ATOM 689 N N . ARG A 1 83 ? -19.396 -16.559 10.708 1.00 79.19 83 ARG A N 1
ATOM 690 C CA . ARG A 1 83 ? -18.246 -17.472 10.775 1.00 79.19 83 ARG A CA 1
ATOM 691 C C . ARG A 1 83 ? -18.535 -18.797 10.069 1.00 79.19 83 ARG A C 1
ATOM 693 O O . ARG A 1 83 ? -17.719 -19.246 9.268 1.00 79.19 83 ARG A O 1
ATOM 700 N N . ILE A 1 84 ? -19.683 -19.414 10.354 1.00 85.94 84 ILE A N 1
ATOM 701 C CA . ILE A 1 84 ? -20.075 -20.687 9.731 1.00 85.94 84 ILE A CA 1
ATOM 702 C C . ILE A 1 84 ? -20.243 -20.500 8.220 1.00 85.94 84 ILE A C 1
ATOM 704 O O . ILE A 1 84 ? -19.724 -21.305 7.452 1.00 85.94 84 ILE A O 1
ATOM 708 N N . GLY A 1 85 ? -20.885 -19.412 7.786 1.00 87.88 85 GLY A N 1
ATOM 709 C CA . GLY A 1 85 ? -21.052 -19.085 6.370 1.00 87.88 85 GLY A CA 1
ATOM 710 C C . GLY A 1 85 ? -19.723 -18.928 5.630 1.00 87.88 85 GLY A C 1
ATOM 711 O O . GLY A 1 85 ? -19.567 -19.481 4.545 1.00 87.88 85 GLY A O 1
ATOM 712 N N . ILE A 1 86 ? -18.739 -18.249 6.231 1.00 84.69 86 ILE A N 1
ATOM 713 C CA . ILE A 1 86 ? -17.392 -18.099 5.656 1.00 84.69 86 ILE A CA 1
ATOM 714 C C . ILE A 1 86 ? -16.694 -19.458 5.524 1.00 84.69 86 ILE A C 1
ATOM 716 O O . ILE A 1 86 ? -16.131 -19.752 4.472 1.00 84.69 86 ILE A O 1
ATOM 720 N N . VAL A 1 87 ? -16.751 -20.308 6.557 1.00 87.56 87 VAL A N 1
ATOM 721 C CA . VAL A 1 87 ? -16.124 -21.643 6.530 1.00 87.56 87 VAL A CA 1
ATOM 722 C C . VAL A 1 87 ? -16.772 -22.534 5.472 1.00 87.56 87 VAL A C 1
ATOM 724 O O . VAL A 1 87 ? -16.069 -23.137 4.665 1.00 87.56 87 VAL A O 1
ATOM 727 N N . VAL A 1 88 ? -18.105 -22.591 5.435 1.00 92.62 88 VAL A N 1
ATOM 728 C CA . VAL A 1 88 ? -18.843 -23.374 4.434 1.00 92.62 88 VAL A CA 1
ATOM 729 C C . VAL A 1 88 ? -18.562 -22.848 3.027 1.00 92.62 88 VAL A C 1
ATOM 731 O O . VAL A 1 88 ? -18.295 -23.637 2.125 1.00 92.62 88 VAL A O 1
ATOM 734 N N . GLY A 1 89 ? -18.543 -21.526 2.841 1.00 90.56 89 GLY A N 1
ATOM 735 C CA . GLY A 1 89 ? -18.184 -20.899 1.572 1.00 90.56 89 GLY A CA 1
ATOM 736 C C . GLY A 1 89 ? -16.770 -21.263 1.116 1.00 90.56 89 GLY A C 1
ATOM 737 O O . GLY A 1 89 ? -16.578 -21.595 -0.050 1.00 90.56 89 GLY A O 1
ATOM 738 N N . MET A 1 90 ? -15.797 -21.283 2.031 1.00 88.50 90 MET A N 1
ATOM 739 C CA . MET A 1 90 ? -14.428 -21.715 1.733 1.00 88.50 90 MET A CA 1
ATOM 740 C C . MET A 1 90 ? -14.374 -23.188 1.311 1.00 88.50 90 MET A C 1
ATOM 742 O O . MET A 1 90 ? -13.692 -23.515 0.344 1.00 88.50 90 MET A O 1
ATOM 746 N N . ILE A 1 91 ? -15.121 -24.070 1.985 1.00 90.06 91 ILE A N 1
ATOM 747 C CA . ILE A 1 91 ? -15.211 -25.494 1.621 1.00 90.06 91 ILE A CA 1
ATOM 748 C C . ILE A 1 91 ? -15.817 -25.659 0.223 1.00 90.06 91 ILE A C 1
ATOM 750 O O . ILE A 1 91 ? -15.259 -26.387 -0.591 1.00 90.06 91 ILE A O 1
ATOM 754 N N . ILE A 1 92 ? -16.920 -24.966 -0.079 1.00 92.94 92 ILE A N 1
ATOM 755 C CA . ILE A 1 92 ? -17.560 -25.009 -1.403 1.00 92.94 92 ILE A CA 1
ATOM 756 C C . ILE A 1 92 ? -16.610 -24.471 -2.475 1.00 92.94 92 ILE A C 1
ATOM 758 O O . ILE A 1 92 ? -16.464 -25.083 -3.528 1.00 92.94 92 ILE A O 1
ATOM 762 N N . TYR A 1 93 ? -15.932 -23.354 -2.203 1.00 89.94 93 TYR A N 1
ATOM 763 C CA . TYR A 1 93 ? -14.953 -22.783 -3.122 1.00 89.94 93 TYR A CA 1
ATOM 764 C C . TYR A 1 93 ? -13.834 -23.779 -3.437 1.00 89.94 93 TYR A C 1
ATOM 766 O O . TYR A 1 93 ? -13.541 -24.015 -4.605 1.00 89.94 93 TYR A O 1
ATOM 774 N N . LEU A 1 94 ? -13.249 -24.411 -2.415 1.00 86.44 94 LEU A N 1
ATOM 775 C CA . LEU A 1 94 ? -12.227 -25.438 -2.614 1.00 86.44 94 LEU A CA 1
ATOM 776 C C . LEU A 1 94 ? -12.789 -26.650 -3.365 1.00 86.44 94 LEU A C 1
ATOM 778 O O . LEU A 1 94 ? -12.148 -27.134 -4.285 1.00 86.44 94 LEU A O 1
ATOM 782 N N . ALA A 1 95 ? -13.999 -27.106 -3.046 1.00 87.00 95 ALA A N 1
ATOM 783 C CA . ALA A 1 95 ? -14.611 -28.245 -3.728 1.00 87.00 95 ALA A CA 1
ATOM 784 C C . ALA A 1 95 ? -14.867 -27.995 -5.226 1.00 87.00 95 ALA A C 1
ATOM 786 O O . ALA A 1 95 ? -14.810 -28.933 -6.015 1.00 87.00 95 ALA A O 1
ATOM 787 N N . VAL A 1 96 ? -15.159 -26.750 -5.620 1.00 90.69 96 VAL A N 1
ATOM 788 C CA . VAL A 1 96 ? -15.488 -26.390 -7.010 1.00 90.69 96 VAL A CA 1
ATOM 789 C C . VAL A 1 96 ? -14.259 -25.946 -7.806 1.00 90.69 96 VAL A C 1
ATOM 791 O O . VAL A 1 96 ? -14.160 -26.248 -8.992 1.00 90.69 96 VAL A O 1
ATOM 794 N N . PHE A 1 97 ? -13.337 -25.212 -7.178 1.00 85.25 97 PHE A N 1
ATOM 795 C CA . PHE A 1 97 ? -12.243 -24.523 -7.869 1.00 85.25 97 PHE A CA 1
ATOM 796 C C . PHE A 1 97 ? -10.849 -25.053 -7.531 1.00 85.25 97 PHE A C 1
ATOM 798 O O . PHE A 1 97 ? -9.897 -24.660 -8.208 1.00 85.25 97 PHE A O 1
ATOM 805 N N . ALA A 1 98 ? -10.680 -25.907 -6.511 1.00 80.25 98 ALA A N 1
ATOM 806 C CA . ALA A 1 98 ? -9.370 -26.503 -6.270 1.00 80.25 98 ALA A CA 1
ATOM 807 C C . ALA A 1 98 ? -9.012 -27.410 -7.457 1.00 80.25 98 ALA A C 1
ATOM 809 O O . ALA A 1 98 ? -9.783 -28.314 -7.792 1.00 80.25 98 ALA A O 1
ATOM 810 N N . PRO A 1 99 ? -7.852 -27.201 -8.102 1.00 68.94 99 PRO A N 1
ATOM 811 C CA . PRO A 1 99 ? -7.392 -28.112 -9.130 1.00 68.94 99 PRO A CA 1
ATOM 812 C C . PRO A 1 99 ? -7.208 -29.496 -8.508 1.00 68.94 99 PRO A C 1
ATOM 814 O O . PRO A 1 99 ? -6.527 -29.635 -7.492 1.00 68.94 99 PRO A O 1
ATOM 817 N N . SER A 1 100 ? -7.730 -30.537 -9.152 1.00 66.12 100 SER A N 1
ATOM 818 C CA . SER A 1 100 ? -7.349 -31.926 -8.880 1.00 66.12 100 SER A CA 1
ATOM 819 C C . SER A 1 100 ? -5.950 -32.211 -9.443 1.00 66.12 100 SER A C 1
ATOM 821 O O . SER A 1 100 ? -5.740 -33.197 -10.148 1.00 66.12 100 SER A O 1
ATOM 823 N N . SER A 1 101 ? -4.999 -31.295 -9.248 1.00 59.94 101 SER A N 1
ATOM 824 C CA . SER A 1 101 ? -3.631 -31.523 -9.670 1.00 59.94 101 SER A CA 1
ATOM 825 C C . SER A 1 101 ? -3.050 -32.579 -8.744 1.00 59.94 101 SER A C 1
ATOM 827 O O . SER A 1 101 ? -2.660 -32.273 -7.617 1.00 59.94 101 SER A O 1
ATOM 829 N N . GLU A 1 102 ? -2.948 -33.810 -9.238 1.00 59.81 102 GLU A N 1
ATOM 830 C CA . GLU A 1 102 ? -1.944 -34.768 -8.786 1.00 59.81 102 GLU A CA 1
ATOM 831 C C . GLU A 1 102 ? -0.550 -34.219 -9.137 1.00 59.81 102 GLU A C 1
ATOM 833 O O . GLU A 1 102 ? 0.203 -34.782 -9.924 1.00 59.81 102 GLU A O 1
ATOM 838 N N . GLN A 1 103 ? -0.183 -33.061 -8.588 1.00 55.16 103 GLN A N 1
ATOM 839 C CA . GLN A 1 103 ? 1.224 -32.758 -8.424 1.00 55.16 103 GLN A CA 1
ATOM 840 C C . GLN A 1 103 ? 1.677 -33.690 -7.317 1.00 55.16 103 GLN A C 1
ATOM 842 O O . GLN A 1 103 ? 1.453 -33.425 -6.135 1.00 55.16 103 GLN A O 1
ATOM 847 N N . GLY A 1 104 ? 2.244 -34.829 -7.727 1.00 60.25 104 GLY A N 1
ATOM 848 C CA . GLY A 1 104 ? 2.958 -35.711 -6.820 1.00 60.25 104 GLY A CA 1
ATOM 849 C C . GLY A 1 104 ? 3.824 -34.843 -5.919 1.00 60.25 104 GLY A C 1
ATOM 850 O O . GLY A 1 104 ? 4.497 -33.928 -6.410 1.00 60.25 104 GLY A O 1
ATOM 851 N N . PHE A 1 105 ? 3.720 -35.076 -4.606 1.00 64.25 105 PHE A N 1
ATOM 852 C CA . PHE A 1 105 ? 4.558 -34.422 -3.603 1.00 64.25 105 PHE A CA 1
ATOM 853 C C . PHE A 1 105 ? 5.977 -34.307 -4.160 1.00 64.25 105 PHE A C 1
ATOM 855 O O . PHE A 1 105 ? 6.442 -35.257 -4.777 1.00 64.25 105 PHE A O 1
ATOM 862 N N . ILE A 1 106 ? 6.664 -33.185 -3.945 1.00 62.28 106 ILE A N 1
ATOM 863 C CA . ILE A 1 106 ? 7.996 -32.904 -4.527 1.00 62.28 106 ILE A CA 1
ATOM 864 C C . ILE A 1 106 ? 8.988 -34.081 -4.337 1.00 62.28 106 ILE A C 1
ATOM 866 O O . ILE A 1 106 ? 9.906 -34.254 -5.129 1.00 62.28 106 ILE A O 1
ATOM 870 N N . TYR A 1 107 ? 8.758 -34.943 -3.339 1.00 68.94 107 TYR A N 1
ATOM 871 C CA . TYR A 1 107 ? 9.515 -36.167 -3.058 1.00 68.94 107 TYR A CA 1
ATOM 872 C C . TYR A 1 107 ? 9.192 -37.414 -3.911 1.00 68.94 107 TYR A C 1
ATOM 874 O O . TYR A 1 107 ? 9.861 -38.431 -3.768 1.00 68.94 107 TYR A O 1
ATOM 882 N N . LEU A 1 108 ? 8.161 -37.375 -4.751 1.00 64.44 108 LEU A N 1
ATOM 883 C CA . LEU A 1 108 ? 7.722 -38.459 -5.643 1.00 64.44 108 LEU A CA 1
ATOM 884 C C . LEU A 1 108 ? 8.132 -38.198 -7.106 1.00 64.44 108 LEU A C 1
ATOM 886 O O . LEU A 1 108 ? 7.659 -38.884 -8.005 1.00 64.44 108 LEU A O 1
ATOM 890 N N . GLN A 1 109 ? 8.968 -37.181 -7.347 1.00 64.25 109 GLN A N 1
ATOM 891 C CA . GLN A 1 109 ? 9.435 -36.758 -8.675 1.00 64.25 109 GLN A CA 1
ATOM 892 C C . GLN A 1 109 ? 10.871 -37.224 -8.989 1.00 64.25 109 GLN A C 1
ATOM 894 O O . GLN A 1 109 ? 11.512 -36.660 -9.877 1.00 64.25 109 GLN A O 1
ATOM 899 N N . PHE A 1 110 ? 11.377 -38.220 -8.255 1.00 67.88 110 PHE A N 1
ATOM 900 C CA . PHE A 1 110 ? 12.679 -38.854 -8.488 1.00 67.88 110 PHE A CA 1
ATOM 901 C C . PHE A 1 110 ? 12.501 -40.247 -9.088 1.00 67.88 110 PHE A C 1
ATOM 903 O O . PHE A 1 110 ? 11.589 -40.965 -8.615 1.00 67.88 110 PHE A O 1
#

Sequence (110 aa):
FYRDKVPKLVKQLLVFAFVTFAWIFFRAESIGDAGLIITRIFSSGWANPNCPVWALVLIFIVWLYQFAHESRLRWIFDLAPVRIGIVVGMIIYLAVFAPSSEQGFIYLQF

pLDDT: mean 80.67, std 11.7, range [55.16, 96.31]